Protein AF-A0ABD0REF3-F1 (afdb_monomer_lite)

Sequence (62 aa):
PVHPVTEGDTLTLRCLYKLSPNLRADFYKDGSIIQSQTTEMIISNVSKSHEGFYYCKHPKRG

Organism: Cirrhinus mrigala (NCBI:txid683832)

Radius of gyration: 12.19 Å; chains: 1; bounding box: 32×21×30 Å

Foldseek 3Di:
DDDDDDAQDKDKDADDDPVCRQFFKFKDWPRHTDDGRGGMDIDGRDDPVPDTDMDIGRPPPD

Secondary structure (DSSP, 8-state):
-PPPPPTT--EEEE---TT-TT--EEEEETTEEEEEEESEEEE-S--GGG-S-EEEE-TT--

pLDDT: mean 87.82, std 9.99, range [55.47, 96.19]

InterPro domains:
  IPR007110 Immunoglobulin-like domain [PS50835] (1-62)
  IPR013783 Immunoglobulin-like fold [G3DSA:2.60.40.10] (1-61)
  IPR036179 Immunoglobulin-like domain superfamily [SSF48726] (3-57)
  IPR050488 Immunoglobulin Fc region receptor [PTHR11481] (2-58)

Structure (mmCIF, N/CA/C/O backbone):
data_AF-A0ABD0REF3-F1
#
_entry.id   AF-A0ABD0REF3-F1
#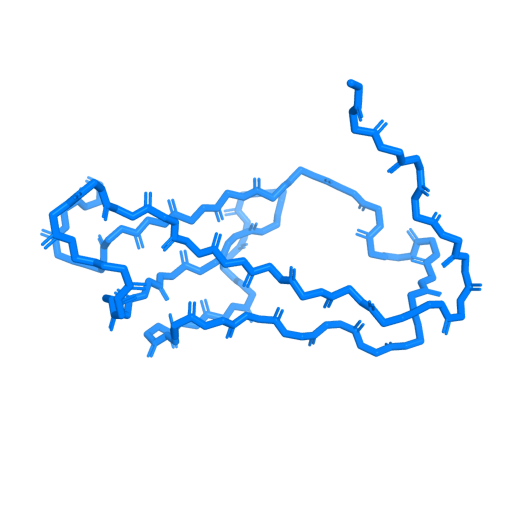
loop_
_atom_site.group_PDB
_atom_site.id
_atom_site.type_symbol
_atom_site.label_atom_id
_atom_site.label_alt_id
_atom_site.label_comp_id
_atom_site.label_asym_id
_atom_site.label_entity_id
_atom_site.label_seq_id
_atom_site.pdbx_PDB_ins_code
_atom_site.Cartn_x
_atom_site.Cartn_y
_atom_site.Cartn_z
_atom_site.occupancy
_atom_site.B_iso_or_equiv
_atom_site.auth_seq_id
_atom_site.auth_comp_id
_atom_site.auth_asym_id
_atom_site.auth_atom_id
_atom_site.pdbx_PDB_model_num
ATOM 1 N N . PRO A 1 1 ? 2.524 -12.659 12.141 1.00 57.47 1 PRO A N 1
ATOM 2 C CA . PRO A 1 1 ? 1.129 -12.387 11.713 1.00 57.47 1 PRO A CA 1
ATOM 3 C C . PRO A 1 1 ? 0.994 -10.939 11.236 1.00 57.47 1 PRO A C 1
ATOM 5 O O . PRO A 1 1 ? 1.563 -10.050 11.867 1.00 57.47 1 PRO A O 1
ATOM 8 N N . VAL A 1 2 ? 0.295 -10.706 10.123 1.00 62.78 2 VAL A N 1
ATOM 9 C CA . VAL A 1 2 ? -0.121 -9.346 9.750 1.00 62.78 2 VAL A CA 1
ATOM 10 C C . VAL A 1 2 ? -1.114 -8.879 10.809 1.00 62.78 2 VAL A C 1
ATOM 12 O O . VAL A 1 2 ? -2.058 -9.603 11.119 1.00 62.78 2 VAL A O 1
ATOM 15 N N . HIS A 1 3 ? -0.842 -7.735 11.428 1.00 71.44 3 HIS A N 1
ATOM 16 C CA . HIS A 1 3 ? -1.751 -7.160 12.413 1.00 71.44 3 HIS A CA 1
ATOM 17 C C . HIS A 1 3 ? -2.870 -6.431 11.658 1.00 71.44 3 HIS A C 1
ATOM 19 O O . HIS A 1 3 ? -2.581 -5.822 10.623 1.00 71.44 3 HIS A O 1
ATOM 25 N N . PRO A 1 4 ? -4.130 -6.510 12.118 1.00 76.19 4 PRO A N 1
ATOM 26 C CA . PRO A 1 4 ? -5.205 -5.718 11.536 1.00 76.19 4 PRO A CA 1
ATOM 27 C C . PRO A 1 4 ? -4.879 -4.224 11.664 1.00 76.19 4 PRO A C 1
ATOM 29 O O . PRO A 1 4 ? -4.301 -3.794 12.661 1.00 76.19 4 PRO A O 1
ATOM 32 N N . VAL A 1 5 ? -5.226 -3.454 10.633 1.00 84.88 5 VAL A N 1
ATOM 33 C CA . VAL A 1 5 ? -5.099 -1.989 10.621 1.00 84.88 5 VAL A CA 1
ATOM 34 C C . VAL A 1 5 ? -6.367 -1.394 11.235 1.00 84.88 5 VAL A C 1
ATOM 36 O O . VAL A 1 5 ? -7.456 -1.907 10.973 1.00 84.88 5 VAL A O 1
ATOM 39 N N . THR A 1 6 ? -6.244 -0.337 12.041 1.00 91.50 6 THR A N 1
ATOM 40 C CA . THR A 1 6 ? -7.396 0.322 12.676 1.00 91.50 6 THR A CA 1
ATOM 41 C C . THR A 1 6 ? -7.883 1.482 11.813 1.00 91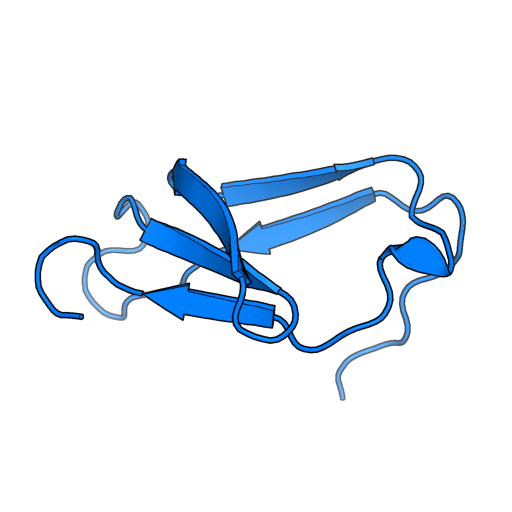.50 6 THR A C 1
ATOM 43 O O . THR A 1 6 ? -7.102 2.132 11.116 1.00 91.50 6 THR A O 1
ATOM 46 N N . GLU A 1 7 ? -9.186 1.765 11.840 1.00 94.19 7 GLU A N 1
ATOM 47 C CA . GLU A 1 7 ? -9.700 2.991 11.226 1.00 94.19 7 GLU A CA 1
ATOM 48 C C . GLU A 1 7 ? -9.069 4.229 11.884 1.00 94.19 7 GLU A C 1
ATOM 50 O O . GLU A 1 7 ? -8.858 4.264 13.095 1.00 94.19 7 GLU A O 1
ATOM 55 N N . GLY A 1 8 ? -8.749 5.240 11.079 1.00 94.38 8 GLY A N 1
ATOM 56 C CA . GLY A 1 8 ? -8.006 6.428 11.500 1.00 94.38 8 GLY A CA 1
ATOM 57 C C . GLY A 1 8 ? -6.485 6.312 11.372 1.00 94.38 8 GLY A C 1
ATOM 58 O O . GLY A 1 8 ? -5.809 7.342 11.315 1.00 94.38 8 GLY A O 1
ATOM 59 N N . ASP A 1 9 ? -5.935 5.100 11.252 1.00 93.06 9 ASP A N 1
ATOM 60 C CA . ASP A 1 9 ? -4.487 4.902 11.152 1.00 93.06 9 ASP A CA 1
ATOM 61 C C . ASP A 1 9 ? -3.907 5.452 9.840 1.00 93.06 9 ASP A C 1
ATOM 63 O O . ASP A 1 9 ? -4.608 5.733 8.864 1.00 93.06 9 ASP A O 1
ATOM 67 N N . THR A 1 10 ? -2.579 5.586 9.810 1.00 94.25 10 THR A N 1
ATOM 68 C CA . THR A 1 10 ? -1.824 5.819 8.575 1.00 94.25 10 THR A CA 1
ATOM 69 C C . THR A 1 10 ? -1.123 4.535 8.155 1.00 94.25 10 THR A C 1
ATOM 71 O O . THR A 1 10 ? -0.263 4.021 8.868 1.00 94.25 10 THR A O 1
ATOM 74 N N . LEU A 1 11 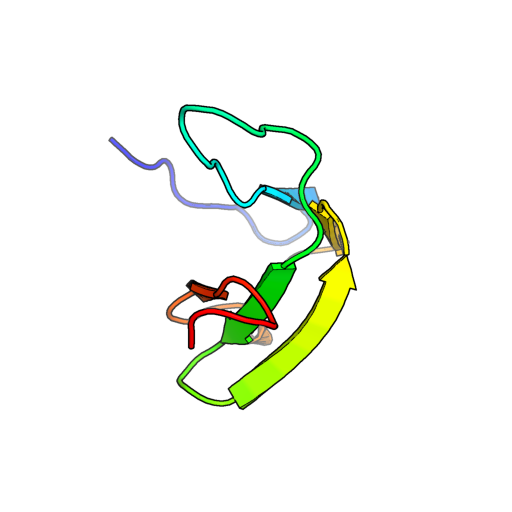? -1.463 4.035 6.970 1.00 91.62 11 LEU A N 1
ATOM 75 C CA . LEU A 1 11 ? -0.858 2.851 6.373 1.00 91.62 11 LEU A CA 1
ATOM 76 C C . LEU A 1 11 ? 0.177 3.267 5.327 1.00 91.62 11 LEU A C 1
ATOM 78 O O . LEU A 1 11 ? -0.123 4.051 4.430 1.00 91.62 11 LEU A O 1
ATOM 82 N N . THR A 1 12 ? 1.384 2.707 5.409 1.00 92.75 12 THR A N 1
ATOM 83 C CA . THR A 1 12 ? 2.414 2.859 4.370 1.00 92.75 12 THR A CA 1
ATOM 84 C C . THR A 1 12 ? 2.671 1.513 3.703 1.00 92.75 12 THR A C 1
ATOM 86 O O . THR A 1 12 ? 3.104 0.562 4.352 1.00 92.75 12 THR A O 1
ATOM 89 N N . LEU A 1 13 ? 2.426 1.434 2.399 1.00 91.56 13 LEU A N 1
ATOM 90 C CA . LEU A 1 13 ? 2.713 0.274 1.564 1.00 91.56 13 LEU A CA 1
ATOM 91 C C . LEU A 1 13 ? 4.043 0.485 0.841 1.00 91.56 13 LEU A C 1
ATOM 93 O O . LEU A 1 13 ? 4.254 1.506 0.187 1.00 91.56 13 LEU A O 1
ATOM 97 N N . ARG A 1 14 ? 4.933 -0.507 0.931 1.00 90.00 14 ARG A N 1
ATOM 98 C CA . ARG A 1 14 ? 6.239 -0.504 0.258 1.00 90.00 14 ARG A CA 1
ATOM 99 C C . ARG A 1 14 ? 6.384 -1.733 -0.617 1.00 90.00 14 ARG A C 1
ATOM 101 O O . ARG A 1 14 ? 6.121 -2.849 -0.172 1.00 90.00 14 ARG A O 1
ATOM 108 N N . CYS A 1 15 ? 6.839 -1.529 -1.848 1.00 89.69 15 CYS A N 1
ATOM 109 C CA . CYS A 1 15 ? 7.116 -2.628 -2.762 1.00 89.69 15 CYS A CA 1
ATOM 110 C C . CYS A 1 15 ? 8.570 -3.086 -2.595 1.00 89.69 15 CYS A C 1
ATOM 112 O O . CYS A 1 15 ? 9.501 -2.372 -2.960 1.00 89.69 15 CYS A O 1
ATOM 114 N N . LEU A 1 16 ? 8.781 -4.270 -2.018 1.00 85.69 16 LEU A N 1
ATOM 115 C CA . LEU A 1 16 ? 10.122 -4.765 -1.706 1.00 85.69 16 LEU A CA 1
ATOM 116 C C . LEU A 1 16 ? 10.668 -5.652 -2.832 1.00 85.69 16 LEU A C 1
ATOM 118 O O . LEU A 1 16 ? 10.228 -6.786 -3.015 1.00 85.69 16 LEU A O 1
ATOM 122 N N . TYR A 1 17 ? 11.694 -5.169 -3.535 1.00 82.44 17 TYR A N 1
ATOM 123 C CA . TYR A 1 17 ? 12.496 -5.976 -4.458 1.00 82.44 17 TYR A CA 1
ATOM 124 C C . TYR A 1 17 ? 13.850 -6.294 -3.826 1.00 82.44 17 TYR A C 1
ATOM 126 O O . TYR A 1 17 ? 14.585 -5.380 -3.455 1.00 82.44 17 TYR A O 1
ATOM 134 N N . LYS A 1 18 ? 14.213 -7.585 -3.758 1.00 77.06 18 LYS A N 1
ATOM 135 C CA . LYS A 1 18 ? 15.434 -8.082 -3.081 1.00 77.06 18 LYS A CA 1
ATOM 136 C C . LYS A 1 18 ? 16.727 -7.337 -3.450 1.00 77.06 18 LYS A C 1
ATOM 138 O O . LYS A 1 18 ? 17.624 -7.257 -2.625 1.00 77.06 18 LYS A O 1
ATOM 143 N N . LEU A 1 19 ? 16.829 -6.814 -4.672 1.00 77.19 19 LEU A N 1
ATOM 144 C CA . LEU A 1 19 ? 18.024 -6.140 -5.196 1.00 77.19 19 LEU A CA 1
ATOM 145 C C . LEU A 1 19 ? 17.835 -4.625 -5.396 1.00 77.19 19 LEU A C 1
ATOM 147 O O . LEU A 1 19 ? 18.749 -3.951 -5.863 1.00 77.19 19 LEU A O 1
ATOM 151 N N . SER A 1 20 ? 16.648 -4.072 -5.127 1.00 75.44 20 SER A N 1
ATOM 152 C CA . SER A 1 20 ? 16.327 -2.667 -5.432 1.00 75.44 20 SER A CA 1
ATOM 153 C C . SER A 1 20 ? 15.189 -2.145 -4.541 1.00 75.44 20 SER A C 1
ATOM 155 O O . SER A 1 20 ? 14.056 -2.013 -5.003 1.00 75.44 20 SER A O 1
ATOM 157 N N . PRO A 1 21 ? 15.466 -1.835 -3.263 1.00 71.50 21 PRO A N 1
ATOM 158 C CA . PRO A 1 21 ? 14.442 -1.408 -2.304 1.00 71.50 21 PRO A CA 1
ATOM 159 C C . PRO A 1 21 ? 13.790 -0.056 -2.645 1.00 71.50 21 PRO A C 1
ATOM 161 O O . PRO A 1 21 ? 12.670 0.194 -2.225 1.00 71.50 21 PRO A O 1
ATOM 164 N N . ASN A 1 22 ? 14.457 0.788 -3.442 1.00 77.00 22 ASN A N 1
ATOM 165 C CA . ASN A 1 22 ? 13.967 2.113 -3.855 1.00 77.00 22 ASN A CA 1
ATOM 166 C C . ASN A 1 22 ? 13.424 2.127 -5.291 1.00 77.00 22 ASN A C 1
ATOM 168 O O . ASN A 1 22 ? 13.432 3.158 -5.967 1.00 77.00 22 ASN A O 1
ATOM 172 N N . LEU A 1 23 ? 13.021 0.968 -5.805 1.00 84.81 23 LEU A N 1
ATOM 173 C CA . LEU A 1 23 ? 12.470 0.879 -7.143 1.00 84.81 23 LEU A CA 1
ATOM 174 C C . LEU A 1 23 ? 11.042 1.443 -7.172 1.00 84.81 23 LEU A C 1
ATOM 176 O O . LEU A 1 23 ? 10.215 1.133 -6.318 1.00 84.81 23 LEU A O 1
ATOM 180 N N . ARG A 1 24 ? 10.744 2.235 -8.204 1.00 89.94 24 ARG A N 1
ATOM 181 C CA . ARG A 1 24 ? 9.381 2.664 -8.521 1.00 89.94 24 ARG A CA 1
ATOM 182 C C . ARG A 1 24 ? 8.534 1.474 -8.976 1.00 89.94 24 ARG A C 1
ATOM 184 O O . ARG A 1 24 ? 8.955 0.715 -9.851 1.00 89.94 24 ARG A O 1
ATOM 191 N N . ALA A 1 25 ? 7.341 1.356 -8.414 1.00 92.12 25 ALA A N 1
ATOM 192 C CA . ALA A 1 25 ? 6.372 0.314 -8.701 1.00 92.12 25 ALA A CA 1
ATOM 193 C C . ALA A 1 25 ? 4.998 0.914 -9.017 1.00 92.12 25 ALA A C 1
ATOM 195 O O . ALA A 1 25 ? 4.698 2.055 -8.661 1.00 92.12 25 ALA A O 1
ATOM 196 N N . ASP A 1 26 ? 4.168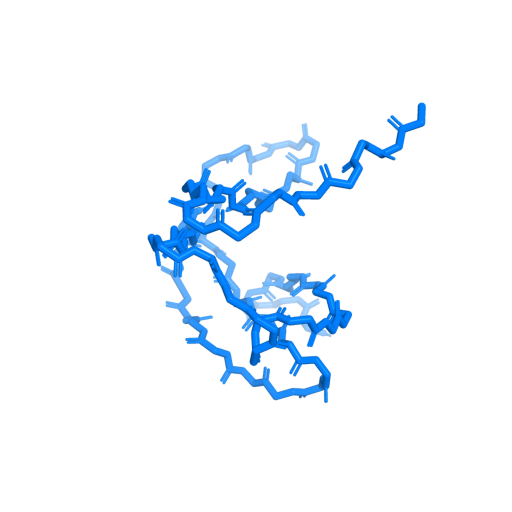 0.110 -9.670 1.00 93.88 26 ASP A N 1
ATOM 197 C CA . ASP A 1 26 ? 2.739 0.363 -9.790 1.00 93.88 26 ASP A CA 1
ATOM 198 C C . ASP A 1 26 ? 2.019 -0.415 -8.691 1.00 93.88 26 ASP A C 1
ATOM 200 O O . ASP A 1 26 ? 2.238 -1.618 -8.536 1.00 93.88 26 ASP A O 1
ATOM 204 N N . PHE A 1 27 ? 1.184 0.273 -7.921 1.00 94.50 27 PHE A N 1
ATOM 205 C CA . PHE A 1 27 ? 0.376 -0.285 -6.846 1.00 94.50 27 PHE A CA 1
ATOM 206 C C . PHE A 1 27 ? -1.038 -0.551 -7.343 1.00 94.50 27 PHE A C 1
ATOM 208 O O . PHE A 1 27 ? -1.629 0.261 -8.061 1.00 94.50 27 PHE A O 1
ATOM 215 N N . TYR A 1 28 ? -1.585 -1.683 -6.913 1.00 95.19 28 TYR A N 1
ATOM 216 C CA . TYR A 1 28 ? -2.909 -2.152 -7.278 1.00 95.19 28 TYR A CA 1
ATOM 217 C C . TYR A 1 28 ? -3.718 -2.478 -6.028 1.00 95.19 28 TYR A C 1
ATOM 219 O O . TYR A 1 28 ? -3.176 -3.014 -5.059 1.00 95.19 28 TYR A O 1
ATOM 227 N N . LYS A 1 29 ? -5.020 -2.197 -6.094 1.00 96.19 29 LYS A N 1
ATOM 228 C CA . LYS A 1 29 ? -6.035 -2.650 -5.142 1.00 96.19 29 LYS A CA 1
ATOM 229 C C . LYS A 1 29 ? -7.123 -3.369 -5.924 1.00 96.19 29 LYS A C 1
ATOM 231 O O . LYS A 1 29 ? -7.641 -2.811 -6.889 1.00 96.19 29 LYS A O 1
ATOM 236 N N . ASP A 1 30 ? -7.442 -4.599 -5.534 1.00 96.06 30 ASP A N 1
ATOM 237 C CA . ASP A 1 30 ? -8.540 -5.381 -6.121 1.00 96.06 30 ASP A CA 1
ATOM 238 C C . ASP A 1 30 ? -8.474 -5.451 -7.666 1.00 96.06 30 ASP A C 1
ATOM 240 O O . ASP A 1 30 ? -9.478 -5.394 -8.371 1.00 96.06 30 ASP A O 1
ATOM 244 N N . GLY A 1 31 ? -7.253 -5.524 -8.212 1.00 94.44 31 GLY A N 1
ATOM 245 C CA . GLY A 1 31 ? -6.991 -5.593 -9.655 1.00 94.44 31 GLY A CA 1
ATOM 246 C C . GLY A 1 31 ? -6.877 -4.245 -10.380 1.00 94.44 31 GLY A C 1
ATOM 247 O O . GLY A 1 31 ? -6.413 -4.214 -11.518 1.00 94.44 31 GLY A O 1
ATOM 248 N N . SER A 1 32 ? -7.234 -3.130 -9.739 1.00 95.56 32 SER A N 1
ATOM 249 C CA . SER A 1 32 ? -7.167 -1.784 -10.328 1.00 95.56 32 SER A CA 1
ATOM 250 C C . SER A 1 32 ? -5.917 -1.036 -9.886 1.00 95.56 32 SER A C 1
ATOM 252 O O . SER A 1 32 ? -5.511 -1.135 -8.730 1.00 95.56 32 SER A O 1
ATOM 254 N N . ILE A 1 33 ? -5.312 -0.262 -10.791 1.00 94.38 33 ILE A N 1
ATOM 255 C CA . ILE A 1 33 ? -4.170 0.592 -10.449 1.00 94.38 33 ILE A CA 1
ATOM 256 C C . ILE A 1 33 ? -4.638 1.771 -9.587 1.00 94.38 33 ILE A C 1
ATOM 258 O O . ILE A 1 33 ? -5.591 2.464 -9.936 1.00 94.38 33 ILE A O 1
ATOM 262 N N . ILE A 1 34 ? -3.968 1.990 -8.458 1.00 94.94 34 ILE A N 1
ATOM 263 C CA . ILE A 1 34 ? -4.285 3.072 -7.505 1.00 94.94 34 ILE A CA 1
ATOM 264 C C . ILE A 1 34 ? -3.171 4.115 -7.429 1.00 94.94 34 ILE A C 1
ATOM 266 O O . ILE A 1 34 ? -3.424 5.269 -7.099 1.00 94.94 34 ILE A O 1
ATOM 270 N N . GLN A 1 35 ? -1.936 3.725 -7.755 1.00 94.38 35 GLN A N 1
ATOM 271 C CA . GLN A 1 35 ? -0.790 4.624 -7.812 1.00 94.38 35 GLN A CA 1
ATOM 272 C C . GLN A 1 35 ? 0.269 4.043 -8.753 1.00 94.38 35 GLN A C 1
ATOM 274 O O . GLN A 1 35 ? 0.484 2.834 -8.763 1.00 94.38 35 GLN A O 1
ATOM 279 N N . SER A 1 36 ? 0.924 4.884 -9.555 1.00 93.38 36 SER A N 1
ATOM 280 C CA . SER A 1 36 ? 1.894 4.442 -10.565 1.00 93.38 36 SER A CA 1
ATOM 281 C C . SER A 1 36 ? 3.253 5.101 -10.373 1.00 93.38 36 SER A C 1
ATOM 283 O O . SER A 1 36 ? 3.339 6.279 -10.028 1.00 93.38 36 SER A O 1
ATOM 285 N N . GLN A 1 37 ? 4.312 4.337 -10.640 1.00 90.62 37 GLN A N 1
ATOM 286 C CA . GLN A 1 37 ? 5.705 4.782 -10.604 1.00 90.62 37 GLN A CA 1
ATOM 287 C C . GLN A 1 37 ? 6.134 5.463 -9.289 1.00 90.62 37 GLN A C 1
ATOM 289 O O . GLN A 1 37 ? 6.913 6.423 -9.309 1.00 90.62 37 GLN A O 1
ATOM 294 N N . THR A 1 38 ? 5.702 4.941 -8.139 1.00 91.88 38 THR A N 1
ATOM 295 C CA . THR A 1 38 ? 6.131 5.431 -6.815 1.00 91.88 38 THR A CA 1
ATOM 296 C C . THR A 1 38 ? 6.864 4.354 -6.027 1.00 91.88 38 THR A C 1
ATOM 298 O O . THR A 1 38 ? 6.756 3.167 -6.318 1.00 91.88 38 THR A O 1
ATOM 301 N N . THR A 1 39 ? 7.689 4.759 -5.065 1.00 89.94 39 THR A N 1
ATOM 302 C CA . THR A 1 39 ? 8.417 3.826 -4.187 1.00 89.94 39 THR A CA 1
ATOM 303 C C . THR A 1 39 ? 7.548 3.346 -3.028 1.00 89.94 39 THR A C 1
ATOM 305 O O . THR A 1 39 ? 7.660 2.204 -2.586 1.00 89.94 39 THR A O 1
ATOM 308 N N . GLU A 1 40 ? 6.662 4.219 -2.552 1.00 92.75 40 GLU A N 1
ATOM 309 C CA . GLU A 1 40 ? 5.763 3.978 -1.429 1.00 92.75 40 GLU A CA 1
ATOM 310 C C . GLU A 1 40 ? 4.381 4.551 -1.750 1.00 92.75 40 GLU A C 1
ATOM 312 O O . GLU A 1 40 ? 4.252 5.502 -2.532 1.00 92.75 40 GLU A O 1
ATOM 317 N N . MET A 1 41 ? 3.361 3.970 -1.130 1.00 92.81 41 MET A N 1
ATOM 318 C CA . MET A 1 41 ? 1.997 4.481 -1.121 1.00 92.81 41 MET A CA 1
ATOM 319 C C . MET A 1 41 ? 1.576 4.718 0.323 1.00 92.81 41 MET A C 1
ATOM 321 O O . MET A 1 41 ? 1.753 3.845 1.171 1.00 92.81 41 MET A O 1
ATOM 325 N N . ILE A 1 42 ? 1.003 5.887 0.594 1.00 94.62 42 ILE A N 1
ATOM 326 C CA . ILE A 1 42 ? 0.531 6.265 1.925 1.00 94.62 42 ILE A CA 1
ATOM 327 C C . ILE A 1 42 ? -0.983 6.432 1.859 1.00 94.62 42 ILE A C 1
ATOM 329 O O . ILE A 1 42 ? -1.490 7.194 1.038 1.00 94.62 42 ILE A O 1
ATOM 333 N N . ILE A 1 43 ? -1.689 5.727 2.736 1.00 94.31 43 ILE A N 1
ATOM 334 C CA . ILE A 1 43 ? -3.119 5.897 2.976 1.00 94.31 43 ILE A CA 1
ATOM 335 C C . ILE A 1 43 ? -3.250 6.520 4.360 1.00 94.31 43 ILE A C 1
ATOM 337 O O . ILE A 1 43 ? -2.973 5.869 5.367 1.00 94.31 43 ILE A O 1
ATOM 341 N N . SER A 1 44 ? -3.621 7.794 4.406 1.00 95.38 44 SER A N 1
ATOM 342 C CA . SER A 1 44 ? -3.941 8.487 5.651 1.00 95.38 44 SER A CA 1
ATOM 343 C C . SER A 1 44 ? -5.403 8.264 6.023 1.00 95.38 44 SER A C 1
ATOM 345 O O . SER A 1 44 ? -6.251 8.122 5.142 1.00 95.38 44 SER A O 1
ATOM 347 N N . ASN A 1 45 ? -5.695 8.271 7.32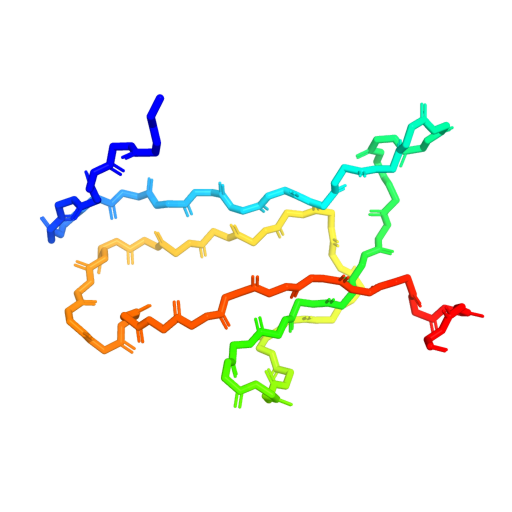7 1.00 95.38 45 ASN A N 1
ATOM 348 C CA . ASN A 1 45 ? -7.048 8.119 7.859 1.00 95.38 45 ASN A CA 1
ATOM 349 C C . ASN A 1 45 ? -7.761 6.889 7.267 1.00 95.38 45 ASN A C 1
ATOM 351 O O . ASN A 1 45 ? -8.772 7.005 6.567 1.00 95.38 45 ASN A O 1
ATOM 355 N N . VAL A 1 46 ? -7.175 5.711 7.502 1.00 94.75 46 VAL A N 1
ATOM 356 C CA . VAL A 1 46 ? -7.699 4.429 7.022 1.00 94.75 46 VAL A CA 1
ATOM 357 C C . VAL A 1 46 ? -9.174 4.285 7.405 1.00 94.75 46 VAL A C 1
ATOM 359 O O . VAL A 1 46 ? -9.619 4.703 8.468 1.00 94.75 46 VAL A O 1
ATOM 362 N N . SER A 1 47 ? -9.945 3.683 6.513 1.00 95.38 47 SER A N 1
ATOM 363 C CA . SER A 1 47 ? -11.386 3.485 6.658 1.00 95.38 47 SER A CA 1
ATOM 364 C C . SER A 1 47 ? -11.786 2.210 5.932 1.00 95.38 47 SER A C 1
ATOM 366 O O . SER A 1 47 ? -11.029 1.713 5.092 1.00 95.38 47 SER A O 1
ATOM 368 N N . LYS A 1 48 ? -12.999 1.715 6.181 1.00 93.69 48 LYS A N 1
ATOM 369 C CA . LYS A 1 48 ? -13.518 0.508 5.528 1.00 93.69 48 LYS A CA 1
ATOM 370 C C . LYS A 1 48 ? -13.451 0.500 3.991 1.00 93.69 48 LYS A C 1
ATOM 372 O O . LYS A 1 48 ? -13.313 -0.562 3.399 1.00 93.69 48 LYS A O 1
ATOM 377 N N . SER A 1 49 ? -13.467 1.652 3.310 1.00 93.56 49 SER A N 1
ATOM 378 C CA . SER A 1 49 ? -13.303 1.704 1.841 1.00 93.56 49 SER A CA 1
ATOM 379 C C . SER A 1 49 ? -11.902 1.306 1.358 1.00 93.56 49 SER A C 1
ATOM 381 O O . SER A 1 49 ? -11.710 0.997 0.179 1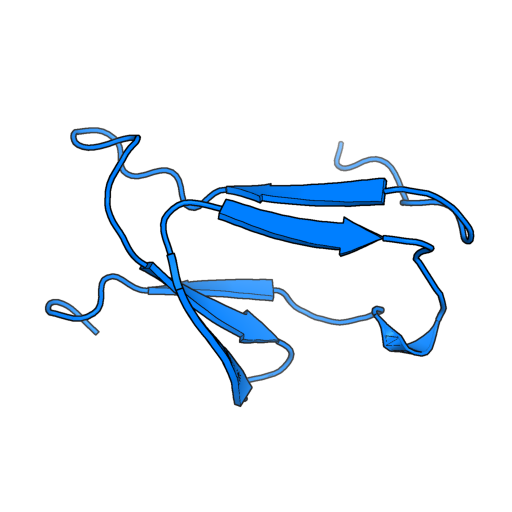.00 93.56 49 SER A O 1
ATOM 383 N N . HIS A 1 50 ? -10.913 1.323 2.251 1.00 93.75 50 HIS A N 1
ATOM 384 C CA . HIS A 1 50 ? -9.543 0.892 1.984 1.00 93.75 50 HIS A CA 1
ATOM 385 C C . HIS A 1 50 ? -9.347 -0.617 2.184 1.00 93.75 50 HIS A C 1
ATOM 387 O O . HIS A 1 50 ? -8.298 -1.142 1.836 1.00 93.75 50 HIS A O 1
ATOM 393 N N . GLU A 1 51 ? -10.346 -1.340 2.689 1.00 92.94 51 GLU A N 1
ATOM 394 C CA . GLU A 1 51 ? -10.302 -2.800 2.768 1.00 92.94 51 GLU A CA 1
ATOM 395 C C . GLU A 1 51 ? -10.184 -3.413 1.362 1.00 92.94 51 GLU A C 1
ATOM 397 O O . GLU A 1 51 ? -10.882 -2.982 0.440 1.00 92.94 51 GLU A O 1
ATOM 402 N N . GLY A 1 52 ? -9.280 -4.382 1.182 1.00 93.12 52 GLY A N 1
ATOM 403 C CA . GLY A 1 52 ? -9.077 -5.082 -0.090 1.00 93.12 52 GLY A CA 1
ATOM 404 C C . GLY A 1 52 ? -7.708 -5.752 -0.215 1.00 93.12 52 GLY A C 1
ATOM 405 O O . GLY A 1 52 ? -6.893 -5.735 0.712 1.00 93.12 52 GLY A O 1
ATOM 406 N N . PHE A 1 53 ? -7.448 -6.342 -1.383 1.00 94.31 53 PHE A N 1
ATOM 407 C CA . PHE A 1 53 ? -6.181 -7.006 -1.690 1.00 94.31 53 PHE A CA 1
ATOM 408 C C . PHE A 1 53 ? -5.227 -6.067 -2.421 1.00 94.31 53 PHE A C 1
ATOM 410 O O . PHE A 1 53 ? -5.519 -5.589 -3.518 1.00 94.31 53 PHE A O 1
ATOM 417 N N . TYR A 1 54 ? -4.050 -5.862 -1.830 1.00 93.56 54 TYR A N 1
ATOM 418 C CA . TYR A 1 54 ? -3.008 -4.999 -2.373 1.00 93.56 54 TYR A CA 1
ATOM 419 C C . TYR A 1 54 ? -1.854 -5.814 -2.950 1.00 93.56 54 TYR A C 1
ATOM 421 O O . TYR A 1 54 ? -1.360 -6.752 -2.323 1.00 93.56 54 TYR A O 1
ATOM 429 N N . TYR A 1 55 ? -1.379 -5.418 -4.127 1.00 93.06 55 TYR A N 1
ATOM 430 C CA . TYR A 1 55 ? -0.132 -5.919 -4.701 1.00 93.06 55 TYR A CA 1
ATOM 431 C C . TYR A 1 55 ? 0.565 -4.819 -5.499 1.00 93.06 55 TYR A C 1
ATOM 433 O O . TYR A 1 55 ? -0.037 -3.809 -5.862 1.00 93.06 55 TYR A O 1
ATOM 441 N N . CYS A 1 56 ? 1.851 -5.006 -5.774 1.00 92.44 56 CYS A N 1
ATOM 442 C CA . CYS A 1 56 ? 2.630 -4.079 -6.581 1.00 92.44 56 CYS A CA 1
ATOM 443 C C . CYS A 1 56 ? 3.353 -4.816 -7.709 1.00 92.44 56 CYS A C 1
ATOM 445 O O . CYS A 1 56 ? 3.696 -5.993 -7.578 1.00 92.44 56 CYS A O 1
ATOM 447 N N . LYS A 1 57 ? 3.587 -4.120 -8.823 1.00 90.44 57 LYS A N 1
ATOM 448 C CA . LYS A 1 57 ? 4.318 -4.640 -9.983 1.00 90.44 57 LYS A CA 1
ATOM 449 C C . LYS A 1 57 ? 5.420 -3.689 -10.417 1.00 90.44 57 LYS A C 1
ATOM 451 O O . LYS A 1 57 ? 5.323 -2.475 -10.258 1.00 90.44 57 LYS A O 1
ATOM 456 N N . HIS A 1 58 ? 6.471 -4.254 -10.996 1.00 85.75 58 HIS A N 1
ATOM 457 C CA . HIS A 1 58 ? 7.533 -3.478 -11.615 1.00 85.75 58 HIS A CA 1
ATOM 458 C C . HIS A 1 58 ? 6.998 -2.941 -12.954 1.00 85.75 58 HIS A C 1
ATOM 460 O O . HIS A 1 58 ? 6.626 -3.759 -13.796 1.00 85.75 58 HIS A O 1
ATOM 466 N N . PRO A 1 59 ? 7.043 -1.624 -13.232 1.00 74.19 59 PRO A N 1
ATOM 467 C CA . PRO A 1 59 ? 6.402 -1.025 -14.413 1.00 74.19 59 PRO A CA 1
ATOM 468 C C . PRO A 1 59 ? 6.896 -1.617 -15.746 1.00 74.19 59 PRO A C 1
ATOM 470 O O . PRO A 1 59 ? 6.167 -1.677 -16.726 1.00 74.19 59 PRO A O 1
ATOM 473 N N . LYS A 1 60 ? 8.149 -2.094 -15.788 1.00 73.31 60 LYS A N 1
ATOM 474 C CA . LYS A 1 60 ? 8.759 -2.768 -16.956 1.00 73.31 60 LYS A CA 1
ATOM 475 C C . LYS A 1 60 ? 8.757 -4.310 -16.979 1.00 73.31 60 LYS A C 1
ATOM 477 O O . LYS A 1 60 ? 9.287 -4.868 -17.932 1.00 73.31 60 LYS A O 1
ATOM 482 N N . ARG A 1 61 ? 8.267 -5.014 -15.952 1.00 65.31 61 ARG A N 1
ATOM 483 C CA . ARG A 1 61 ? 8.312 -6.499 -15.883 1.00 65.31 61 ARG A CA 1
ATOM 484 C C . ARG A 1 61 ? 6.953 -7.103 -15.494 1.00 65.31 61 ARG A C 1
ATOM 486 O O . ARG A 1 61 ? 6.918 -8.043 -14.707 1.00 65.31 61 ARG A O 1
ATOM 493 N N . GLY A 1 62 ? 5.872 -6.474 -15.962 1.00 55.47 62 GLY A N 1
ATOM 494 C CA . GLY A 1 62 ? 4.483 -6.754 -15.570 1.00 55.47 62 GLY A CA 1
ATOM 495 C C . GLY A 1 62 ? 4.006 -8.180 -15.798 1.00 55.47 62 GLY A C 1
ATOM 496 O O . GLY A 1 62 ? 4.509 -8.822 -16.743 1.00 55.47 62 GLY A O 1
#